Protein AF-A0A6S6TJK5-F1 (afdb_monomer_lite)

Secondary structure (DSSP, 8-state):
---SSHHHHHHHHHHHHHHHHHHHHHHHHHHHHHHHHHHTTS--HHHHHTHHHHHHHHHHHHHSS--S-THHHHTTT----TT--GGGG--EE-SS-EEEEEEETTEEEEEETTTTEEEE-

Sequence (121 aa):
MCQKNSGRIIMKKNLLLKIIFALILSFVSYITFINYFISDGFRNYKSYCSQFIIDLEYYREKHHKYPQNLLELAGGKTGFNFRYNPKDCGYQSSEEAYTFYYSEGLGVGGYDSKTKEWWRD

pLDDT: mean 80.61, std 14.91, range [42.66, 95.94]

Structure (mmCIF, N/CA/C/O backbone):
data_AF-A0A6S6TJK5-F1
#
_entry.id   AF-A0A6S6TJK5-F1
#
loop_
_atom_site.group_PDB
_atom_site.id
_atom_site.type_symbol
_atom_site.label_atom_id
_atom_site.label_alt_id
_atom_site.label_comp_id
_atom_site.label_asym_id
_atom_site.label_entity_id
_atom_site.label_seq_id
_atom_site.pdbx_PDB_ins_code
_atom_site.Cartn_x
_atom_site.Cartn_y
_atom_site.Cartn_z
_atom_site.occupancy
_atom_site.B_iso_or_equiv
_atom_site.auth_seq_id
_atom_site.auth_comp_id
_atom_site.auth_asym_id
_atom_site.auth_atom_id
_atom_site.pdbx_PDB_model_num
ATOM 1 N N . MET A 1 1 ? -44.142 0.566 66.973 1.00 42.66 1 MET A N 1
ATOM 2 C CA . MET A 1 1 ? -43.787 -0.172 65.738 1.00 42.66 1 MET A CA 1
ATOM 3 C C . MET A 1 1 ? -43.350 0.826 64.670 1.00 42.66 1 MET A C 1
ATOM 5 O O . MET A 1 1 ? -44.225 1.436 64.091 1.00 42.66 1 MET A O 1
ATOM 9 N N . CYS A 1 2 ? -42.052 1.042 64.428 1.00 52.12 2 CYS A N 1
ATOM 10 C CA . CYS A 1 2 ? -41.567 1.804 63.259 1.00 52.12 2 CYS A CA 1
ATOM 11 C C . CYS A 1 2 ? -40.073 1.529 63.029 1.00 52.12 2 CYS A C 1
ATOM 13 O O . CYS A 1 2 ? -39.219 2.346 63.348 1.00 52.12 2 CYS A O 1
ATOM 15 N N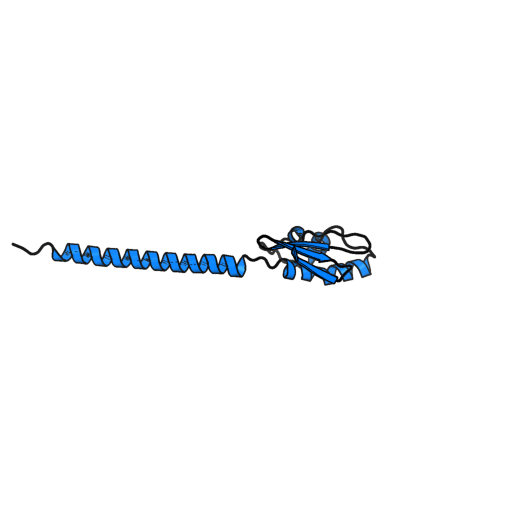 . GLN A 1 3 ? -39.732 0.353 62.499 1.00 48.81 3 GLN A N 1
ATOM 16 C CA . GLN A 1 3 ? -38.352 0.059 62.097 1.00 48.81 3 GLN A CA 1
ATOM 17 C C . GLN A 1 3 ? -38.335 -0.949 60.938 1.00 48.81 3 GLN A C 1
ATOM 19 O O . GLN A 1 3 ? -37.919 -2.091 61.083 1.00 48.81 3 GLN A O 1
ATOM 24 N N . LYS A 1 4 ? -38.869 -0.560 59.769 1.00 51.06 4 LYS A N 1
ATOM 25 C CA . LYS A 1 4 ? -38.858 -1.430 58.570 1.00 51.06 4 LYS A CA 1
ATOM 26 C C . LYS A 1 4 ? -38.461 -0.741 57.255 1.00 51.06 4 LYS A C 1
ATOM 28 O O . LYS A 1 4 ? -38.340 -1.414 56.238 1.00 51.06 4 LYS A O 1
ATOM 33 N N . ASN A 1 5 ? -38.175 0.567 57.266 1.00 54.22 5 ASN A N 1
ATOM 34 C CA . ASN A 1 5 ? -37.854 1.319 56.040 1.00 54.22 5 ASN A CA 1
ATOM 35 C C . ASN A 1 5 ? -36.356 1.562 55.791 1.00 54.22 5 ASN A C 1
ATOM 37 O O . ASN A 1 5 ? -35.979 1.851 54.658 1.00 54.22 5 ASN A O 1
ATOM 41 N N . SER A 1 6 ? -35.486 1.390 56.792 1.00 52.25 6 SER A N 1
ATOM 42 C CA . SER A 1 6 ? -34.055 1.711 56.640 1.00 52.25 6 SER A CA 1
ATOM 43 C C . SER A 1 6 ? -33.308 0.712 55.734 1.00 52.25 6 SER A C 1
ATOM 45 O O . SER A 1 6 ? -32.584 1.109 54.823 1.00 52.25 6 SER A O 1
ATOM 47 N N . GLY A 1 7 ? -33.574 -0.596 55.865 1.00 52.16 7 GLY A N 1
ATOM 48 C CA . GLY A 1 7 ? -32.899 -1.633 55.064 1.00 52.16 7 GLY A CA 1
ATOM 49 C C . GLY A 1 7 ? -33.213 -1.591 53.560 1.00 52.16 7 GLY A C 1
ATOM 50 O O . GLY A 1 7 ? -32.353 -1.892 52.732 1.00 52.16 7 GLY A O 1
ATOM 51 N N . ARG A 1 8 ? -34.420 -1.148 53.180 1.00 51.97 8 ARG A N 1
ATOM 52 C CA . ARG A 1 8 ? -34.857 -1.063 51.772 1.00 51.97 8 ARG A CA 1
ATOM 53 C C . ARG A 1 8 ? -34.163 0.072 51.011 1.00 51.97 8 ARG A C 1
ATOM 55 O O . ARG A 1 8 ? -33.890 -0.066 49.822 1.00 51.97 8 ARG A O 1
ATOM 62 N N . ILE A 1 9 ? -33.871 1.181 51.693 1.00 57.06 9 ILE A N 1
ATOM 63 C CA . ILE A 1 9 ? -33.185 2.347 51.114 1.00 57.06 9 ILE A CA 1
ATOM 64 C C . ILE A 1 9 ? -31.689 2.047 50.937 1.00 57.06 9 ILE A C 1
ATOM 66 O O . ILE A 1 9 ? -31.113 2.380 49.902 1.00 57.06 9 ILE A O 1
ATOM 70 N N . ILE A 1 10 ? -31.076 1.353 51.902 1.00 57.88 10 ILE A N 1
ATOM 71 C CA . ILE A 1 10 ? -29.659 0.960 51.860 1.00 57.88 10 ILE A CA 1
ATOM 72 C C . ILE A 1 10 ? -29.404 -0.075 50.749 1.00 57.88 10 ILE A C 1
ATOM 74 O O . ILE A 1 10 ? -28.468 0.089 49.966 1.00 57.88 10 ILE A O 1
ATOM 78 N N . MET A 1 11 ? -30.278 -1.081 50.589 1.00 55.84 11 MET A N 1
ATOM 79 C CA . MET A 1 11 ? -30.181 -2.040 49.475 1.00 55.84 11 MET A CA 1
ATOM 80 C C . MET A 1 11 ? -30.318 -1.372 48.098 1.00 55.84 11 MET A C 1
ATOM 82 O O . MET A 1 11 ? -29.578 -1.723 47.179 1.00 55.84 11 MET A O 1
ATOM 86 N N . LYS A 1 12 ? -31.208 -0.378 47.950 1.00 62.81 12 LYS A N 1
ATOM 87 C CA . LYS A 1 12 ? -31.351 0.382 46.695 1.00 62.81 12 LYS A CA 1
ATOM 88 C C . LYS A 1 12 ? -30.108 1.208 46.364 1.00 62.81 12 LYS A C 1
ATOM 90 O O . LYS A 1 12 ? -29.721 1.244 45.201 1.00 62.81 12 LYS A O 1
ATOM 95 N N . LYS A 1 13 ? -29.461 1.828 47.359 1.00 70.62 13 LYS A N 1
ATOM 96 C CA . LYS A 1 13 ? -28.212 2.587 47.163 1.00 70.62 13 LYS A CA 1
ATOM 97 C C . LYS A 1 13 ? -27.052 1.689 46.724 1.00 70.62 13 LYS A C 1
ATOM 99 O O . LYS 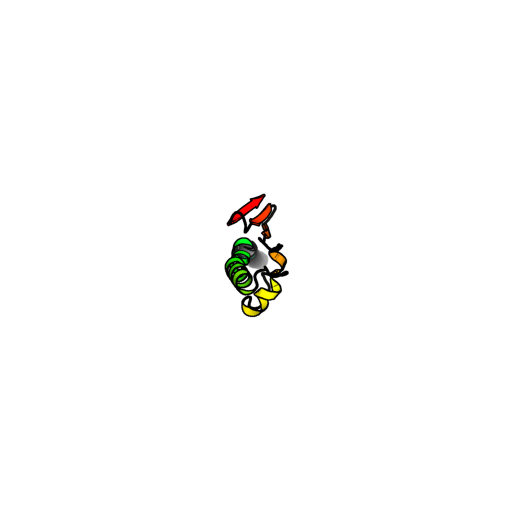A 1 13 ? -26.364 2.030 45.768 1.00 70.62 13 LYS A O 1
ATOM 104 N N . ASN A 1 14 ? -26.890 0.518 47.343 1.00 78.38 14 ASN A N 1
ATOM 105 C CA . ASN A 1 14 ? -25.860 -0.446 46.940 1.00 78.38 14 ASN A CA 1
ATOM 106 C C . ASN A 1 14 ? -26.106 -1.023 45.537 1.00 78.38 14 ASN A C 1
ATOM 108 O O . ASN A 1 14 ? -25.153 -1.291 44.810 1.00 78.38 14 ASN A O 1
ATOM 112 N N . LEU A 1 15 ? -27.370 -1.199 45.138 1.00 83.50 15 LEU A N 1
ATOM 113 C CA . LEU A 1 15 ? -27.723 -1.625 43.782 1.00 83.50 15 LEU A CA 1
ATOM 114 C C . LEU A 1 15 ? -27.427 -0.528 42.745 1.00 83.50 15 LEU A C 1
ATOM 116 O O . LEU A 1 15 ? -26.820 -0.812 41.717 1.00 83.50 15 LEU A O 1
ATOM 120 N N . LEU A 1 16 ? -27.793 0.723 43.042 1.00 84.44 16 LEU A N 1
ATOM 121 C CA . LEU A 1 16 ? -27.496 1.886 42.198 1.00 84.44 16 LEU A CA 1
ATOM 122 C C . LEU A 1 16 ? -25.992 2.051 41.969 1.00 84.44 16 LEU A C 1
ATOM 124 O O . LEU A 1 16 ? -25.562 2.248 40.837 1.00 84.44 16 LEU A O 1
ATOM 128 N N . LEU A 1 17 ? -25.189 1.899 43.024 1.00 87.75 17 LEU A N 1
ATOM 129 C CA . LEU A 1 17 ? -23.737 2.034 42.937 1.00 87.75 17 LEU A CA 1
ATOM 130 C C . LEU A 1 17 ? -23.112 0.959 42.033 1.00 87.75 17 LEU A C 1
ATOM 132 O O . LEU A 1 17 ? -22.225 1.262 41.241 1.00 87.75 17 LEU A O 1
ATOM 136 N N . LYS A 1 18 ? -23.622 -0.280 42.089 1.00 90.00 18 LYS A N 1
ATOM 137 C CA . LYS A 1 18 ? -23.188 -1.378 41.207 1.00 90.00 18 LYS A CA 1
ATOM 138 C C . LYS A 1 18 ? -23.535 -1.124 39.741 1.00 90.00 18 LYS A C 1
ATOM 140 O O . LYS A 1 18 ? -22.713 -1.403 38.877 1.00 90.00 18 LYS A O 1
ATOM 145 N N . ILE A 1 19 ? -24.724 -0.585 39.462 1.00 91.69 19 ILE A N 1
ATOM 146 C CA . ILE A 1 19 ? -25.150 -0.253 38.093 1.00 91.69 19 ILE A CA 1
ATOM 147 C C . ILE A 1 19 ? -24.278 0.867 37.523 1.00 91.69 19 ILE A C 1
ATOM 149 O O . ILE A 1 19 ? -23.784 0.748 36.408 1.00 91.69 19 ILE A O 1
ATOM 153 N N . ILE A 1 20 ? -24.040 1.926 38.301 1.00 92.00 20 ILE A N 1
ATOM 154 C CA . ILE A 1 20 ? -23.170 3.037 37.894 1.00 92.00 20 ILE A CA 1
ATOM 155 C C . ILE A 1 20 ? -21.754 2.526 37.615 1.00 92.00 20 ILE A C 1
ATOM 157 O O . ILE A 1 20 ? -21.178 2.847 36.580 1.00 92.00 20 ILE A O 1
ATOM 161 N N . PHE A 1 21 ? -21.214 1.681 38.494 1.00 94.12 21 PHE A N 1
ATOM 162 C CA . PHE A 1 21 ? -19.894 1.088 38.304 1.00 94.12 21 PHE A CA 1
ATOM 163 C C . PHE 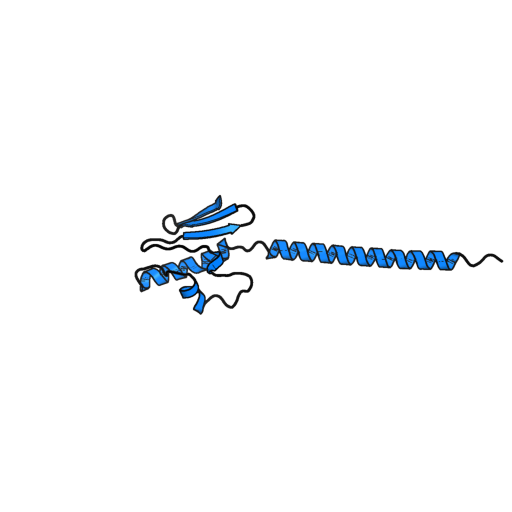A 1 21 ? -19.822 0.225 37.034 1.00 94.12 21 PHE A C 1
ATOM 165 O O . PHE A 1 21 ? -18.871 0.346 36.266 1.00 94.12 21 PHE A O 1
ATOM 172 N N . ALA A 1 22 ? -20.850 -0.586 36.766 1.00 93.69 22 ALA A N 1
ATOM 173 C CA . ALA A 1 22 ? -20.941 -1.385 35.545 1.00 93.69 22 ALA A CA 1
ATOM 174 C C . ALA A 1 22 ? -21.021 -0.516 34.277 1.00 93.69 22 ALA A C 1
ATOM 176 O O . ALA A 1 22 ? -20.362 -0.823 33.286 1.00 93.69 22 ALA A O 1
ATOM 177 N N . LEU A 1 23 ? -21.770 0.592 34.314 1.00 95.06 23 LEU A N 1
ATOM 178 C CA . LEU A 1 23 ? -21.849 1.541 33.199 1.00 95.06 23 LEU A CA 1
ATOM 179 C C . LEU A 1 23 ? -20.508 2.230 32.939 1.00 95.06 23 LEU A C 1
ATOM 181 O O . LEU A 1 23 ? -20.107 2.342 31.785 1.00 95.06 23 LEU A O 1
ATOM 185 N N . ILE A 1 24 ? -19.791 2.639 33.989 1.00 95.94 24 ILE A N 1
ATOM 186 C CA . ILE A 1 24 ? -18.456 3.240 33.856 1.00 95.94 24 ILE A CA 1
ATOM 187 C C . ILE A 1 24 ? -17.485 2.238 33.225 1.00 95.94 24 ILE A C 1
ATOM 189 O O . ILE A 1 24 ? -16.792 2.582 32.272 1.00 95.94 24 ILE A O 1
ATOM 193 N N . LEU A 1 25 ? -17.467 0.988 33.697 1.00 95.69 25 LEU A N 1
ATOM 194 C CA . LEU A 1 25 ? -16.632 -0.073 33.121 1.00 95.69 25 LEU A CA 1
ATOM 195 C C . LEU A 1 25 ? -16.963 -0.343 31.651 1.00 95.69 25 LEU A C 1
ATOM 197 O O . LEU A 1 25 ? -16.057 -0.433 30.824 1.00 95.69 25 LEU A O 1
ATOM 201 N N . SER A 1 26 ? -18.252 -0.420 31.316 1.00 94.25 26 SER A N 1
ATOM 202 C CA . SER A 1 26 ? -18.699 -0.590 29.933 1.00 94.25 26 SER A CA 1
ATOM 203 C C . SER A 1 26 ? -18.287 0.593 29.057 1.00 94.25 26 SER A C 1
ATOM 205 O O . SER A 1 26 ? -17.879 0.393 27.917 1.00 94.25 26 SER A O 1
ATOM 207 N N . PHE A 1 27 ? -18.374 1.818 29.577 1.00 95.31 27 PHE A N 1
ATOM 208 C CA . PHE A 1 27 ? -18.000 3.024 28.848 1.00 95.31 27 PHE A CA 1
ATOM 209 C C . PHE A 1 27 ? -16.492 3.091 28.600 1.00 95.31 27 PHE A C 1
ATOM 211 O O . PHE A 1 27 ? -16.071 3.347 27.477 1.00 95.31 27 PHE A O 1
ATOM 218 N N . VAL A 1 28 ? -15.673 2.796 29.613 1.00 95.25 28 VAL A N 1
ATOM 219 C CA . VAL A 1 28 ? -14.212 2.727 29.457 1.00 95.25 28 VAL A CA 1
ATOM 220 C C . VAL A 1 28 ? -13.840 1.648 28.443 1.00 95.25 28 VAL A C 1
ATOM 222 O O . VAL A 1 28 ? -13.076 1.927 27.527 1.00 95.25 28 VAL A O 1
ATOM 225 N N . SER A 1 29 ? -14.434 0.455 28.538 1.00 94.25 29 SER A N 1
ATOM 226 C CA . SER A 1 29 ? -14.205 -0.621 27.568 1.00 94.25 29 SER A CA 1
ATOM 227 C C . SER A 1 29 ? -14.586 -0.210 26.144 1.00 94.25 29 SER A C 1
ATOM 229 O O . SER A 1 29 ? -13.826 -0.478 25.215 1.00 94.25 29 SER A O 1
ATOM 231 N N . TYR A 1 30 ? -15.711 0.488 25.971 1.00 94.00 30 TYR A N 1
ATOM 232 C CA . TYR A 1 30 ? -16.136 1.019 24.678 1.00 94.00 30 TYR A CA 1
ATOM 233 C C . TYR A 1 30 ? -15.150 2.057 24.126 1.00 94.00 30 TYR A C 1
ATOM 235 O O . TYR A 1 30 ? -14.733 1.949 22.977 1.00 94.00 30 TYR A O 1
ATOM 243 N N . ILE A 1 31 ? -14.718 3.022 24.944 1.00 91.38 31 ILE A N 1
ATOM 244 C CA . ILE A 1 31 ? -13.718 4.029 24.556 1.00 91.38 31 ILE A CA 1
ATOM 245 C C . ILE A 1 31 ? -12.405 3.348 24.153 1.00 91.38 31 ILE A C 1
ATOM 247 O O . ILE A 1 31 ? -11.830 3.698 23.127 1.00 91.38 31 ILE A O 1
ATOM 251 N N . THR A 1 32 ? -11.929 2.360 24.917 1.00 87.44 32 THR A N 1
ATOM 252 C CA . THR A 1 32 ? -10.709 1.613 24.580 1.00 87.44 32 THR A CA 1
ATOM 253 C C . THR A 1 32 ? -10.874 0.822 23.286 1.00 87.44 32 THR A C 1
ATOM 255 O O . THR A 1 32 ? -9.961 0.824 22.468 1.00 87.44 32 THR A O 1
ATOM 258 N N . PHE A 1 33 ? -12.032 0.195 23.061 1.00 84.56 33 PHE A N 1
ATOM 259 C CA . PHE A 1 33 ? -12.332 -0.515 21.819 1.00 84.56 33 PHE A CA 1
ATOM 260 C C . PHE A 1 33 ? -12.343 0.426 20.613 1.00 84.56 33 PHE A C 1
ATOM 262 O O . PHE A 1 33 ? -11.713 0.121 19.608 1.00 84.56 33 PHE A O 1
ATOM 269 N N . ILE A 1 34 ? -12.998 1.584 20.718 1.00 82.38 34 ILE A N 1
ATOM 270 C CA . ILE A 1 34 ? -13.015 2.597 19.659 1.00 82.38 34 ILE A CA 1
ATOM 271 C C . ILE A 1 34 ? -11.617 3.168 19.434 1.00 82.38 34 ILE A C 1
ATOM 273 O O . ILE A 1 34 ? -11.195 3.272 18.292 1.00 82.38 34 ILE A O 1
ATOM 277 N N . ASN A 1 35 ? -10.864 3.484 20.488 1.00 75.94 35 ASN A N 1
ATOM 278 C CA . ASN A 1 35 ? -9.496 3.978 20.349 1.00 75.94 35 ASN A CA 1
ATOM 279 C C . ASN A 1 35 ? -8.589 2.943 19.697 1.00 75.94 35 ASN A C 1
ATOM 281 O O . ASN A 1 35 ? -7.854 3.311 18.796 1.00 75.94 35 ASN A O 1
ATOM 285 N N . TYR A 1 36 ? -8.686 1.669 20.078 1.00 73.19 36 TYR A N 1
ATOM 286 C CA . TYR A 1 36 ? -7.995 0.579 19.395 1.00 73.19 36 TYR A CA 1
ATOM 287 C C . TYR A 1 36 ? -8.446 0.487 17.934 1.00 73.19 36 TYR A C 1
ATOM 289 O O . TYR A 1 36 ? -7.629 0.470 17.027 1.00 73.19 36 TYR A O 1
ATOM 297 N N . PHE A 1 37 ? -9.748 0.537 17.668 1.00 66.69 37 PHE A N 1
ATOM 298 C CA . PHE A 1 37 ? -10.277 0.527 16.310 1.00 66.69 37 PHE A CA 1
ATOM 299 C C . PHE A 1 37 ? -9.911 1.784 15.509 1.00 66.69 37 PHE A C 1
ATOM 301 O O . PHE A 1 37 ? -9.933 1.739 14.297 1.00 66.69 37 PHE A O 1
ATOM 308 N N . ILE A 1 38 ? -9.564 2.911 16.123 1.00 64.75 38 ILE A N 1
ATOM 309 C CA . ILE A 1 38 ? -9.147 4.125 15.412 1.00 64.75 38 ILE A CA 1
ATOM 310 C C . ILE A 1 38 ? -7.628 4.122 15.222 1.00 64.75 38 ILE A C 1
ATOM 312 O O . ILE A 1 38 ? -7.157 4.251 14.094 1.00 64.75 38 ILE A O 1
ATOM 316 N N . SER A 1 39 ? -6.856 3.912 16.292 1.00 58.91 39 SER A N 1
ATOM 317 C CA . SER A 1 39 ? -5.389 3.878 16.254 1.00 58.91 39 SER A CA 1
ATOM 318 C C . SER A 1 39 ? -4.864 2.713 15.422 1.00 58.91 39 SER A C 1
ATOM 320 O O . SER A 1 39 ? -3.871 2.859 14.718 1.00 58.91 39 SER A O 1
ATOM 322 N N . ASP A 1 40 ? -5.553 1.571 15.475 1.00 53.81 40 ASP A N 1
ATOM 323 C CA . ASP A 1 40 ? -5.281 0.377 14.682 1.00 53.81 40 ASP A CA 1
ATOM 324 C C . ASP A 1 40 ? -6.301 0.162 13.534 1.00 53.81 40 ASP A C 1
ATOM 326 O O . ASP A 1 40 ? -6.211 -0.823 12.806 1.00 53.81 40 ASP A O 1
ATOM 330 N N . GLY A 1 41 ? -7.268 1.048 13.283 1.00 50.28 41 GLY A N 1
ATOM 331 C CA . GLY A 1 41 ? -8.189 0.879 12.135 1.00 50.28 41 GLY A CA 1
ATOM 332 C C . GLY A 1 41 ? -7.926 1.784 10.950 1.00 50.28 41 GLY A C 1
ATOM 333 O O . GLY A 1 41 ? -8.354 1.436 9.849 1.00 50.28 41 GLY A O 1
ATOM 334 N N . PHE A 1 42 ? -7.154 2.865 11.099 1.00 57.69 42 PHE A N 1
ATOM 335 C CA . PHE A 1 42 ? -6.584 3.528 9.928 1.00 57.69 42 PHE A CA 1
ATOM 336 C C . PHE A 1 42 ? -5.474 2.639 9.362 1.00 57.69 42 PHE A C 1
ATOM 338 O O . PHE A 1 42 ? -4.307 2.717 9.743 1.00 57.69 42 PHE A O 1
ATOM 345 N N . ARG A 1 43 ? -5.868 1.707 8.488 1.00 68.38 43 ARG A N 1
ATOM 346 C CA . ARG A 1 43 ? -4.947 0.894 7.692 1.00 68.38 43 ARG A CA 1
ATOM 347 C C . ARG A 1 43 ? -4.012 1.846 6.953 1.00 68.38 43 ARG A C 1
ATOM 349 O O . ARG A 1 43 ? -4.447 2.589 6.076 1.00 68.38 43 ARG A O 1
ATOM 356 N N . ASN A 1 44 ? -2.730 1.830 7.311 1.00 78.44 44 ASN A N 1
ATOM 357 C CA . ASN A 1 44 ? -1.724 2.652 6.650 1.00 78.44 44 ASN A CA 1
ATOM 358 C C . ASN A 1 44 ? -1.316 1.963 5.346 1.00 78.44 44 ASN A C 1
ATOM 360 O O . ASN A 1 44 ? -0.243 1.367 5.234 1.00 78.44 44 ASN A O 1
ATOM 364 N N . TYR A 1 45 ? -2.226 1.996 4.373 1.00 80.50 45 TYR A N 1
ATOM 365 C CA . TYR A 1 45 ? -2.013 1.377 3.074 1.00 80.50 45 TYR A CA 1
ATOM 366 C C . TYR A 1 45 ? -0.809 1.980 2.364 1.00 80.50 45 TYR A C 1
ATOM 368 O O . TYR A 1 45 ? -0.045 1.232 1.776 1.00 80.50 45 TYR A O 1
ATOM 376 N N . LYS A 1 46 ? -0.546 3.283 2.517 1.00 86.00 46 LYS A N 1
ATOM 377 C CA . LYS A 1 46 ? 0.683 3.908 2.012 1.00 86.00 46 LYS A CA 1
ATOM 378 C C . LYS A 1 46 ? 1.939 3.175 2.490 1.00 86.00 46 LYS A C 1
ATOM 380 O O . LYS A 1 46 ? 2.755 2.760 1.673 1.00 86.00 46 LYS A O 1
ATOM 385 N N . SER A 1 47 ? 2.070 2.970 3.802 1.00 85.00 47 SER A N 1
ATOM 386 C CA . SER A 1 47 ? 3.222 2.277 4.392 1.00 85.00 47 SER A CA 1
ATOM 387 C C . SER A 1 47 ? 3.259 0.783 4.076 1.00 85.00 47 SER A C 1
ATOM 389 O O . SER A 1 47 ? 4.335 0.186 4.086 1.00 85.00 47 SER A O 1
ATOM 391 N N . TYR A 1 48 ? 2.107 0.153 3.858 1.00 85.12 48 TYR A N 1
ATOM 392 C CA . TYR A 1 48 ? 2.044 -1.242 3.436 1.00 85.12 48 TYR A CA 1
ATOM 393 C C . TYR A 1 48 ? 2.483 -1.384 1.971 1.00 85.12 48 TYR A C 1
ATOM 395 O O . TYR A 1 48 ? 3.408 -2.135 1.672 1.00 85.12 48 TYR A O 1
ATOM 403 N N . CYS A 1 49 ? 1.900 -0.596 1.068 1.00 87.69 49 CYS A N 1
ATOM 404 C CA . CYS A 1 49 ? 2.184 -0.630 -0.364 1.00 87.69 49 CYS A CA 1
ATOM 405 C C . CYS A 1 49 ? 3.616 -0.182 -0.685 1.00 87.69 49 CYS A C 1
ATOM 407 O O . CYS A 1 49 ? 4.241 -0.734 -1.589 1.00 87.69 49 CYS A O 1
ATOM 409 N N . SER A 1 50 ? 4.194 0.740 0.098 1.00 89.19 50 SER A N 1
ATOM 410 C CA . SER A 1 50 ? 5.590 1.157 -0.078 1.00 89.19 50 SER A CA 1
ATOM 411 C C . SER A 1 50 ? 6.595 0.011 0.069 1.00 89.19 50 SER A C 1
ATOM 413 O O . SER A 1 50 ? 7.687 0.093 -0.485 1.00 89.19 50 SER A O 1
ATOM 415 N N . GLN A 1 51 ? 6.248 -1.063 0.787 1.00 88.19 51 GLN A N 1
ATOM 416 C CA . GLN A 1 51 ? 7.134 -2.221 0.957 1.00 88.19 51 GLN A CA 1
ATOM 417 C C . GLN A 1 51 ? 7.361 -2.971 -0.361 1.00 88.19 51 GLN A C 1
ATOM 419 O O . GLN A 1 51 ? 8.421 -3.561 -0.548 1.00 88.19 51 GLN A O 1
ATOM 424 N N . PHE A 1 52 ? 6.408 -2.896 -1.296 1.00 89.56 52 PHE A N 1
ATOM 425 C CA . PHE A 1 52 ? 6.516 -3.543 -2.602 1.00 89.56 52 PHE A CA 1
ATOM 426 C C . PHE A 1 52 ? 7.375 -2.763 -3.600 1.00 89.56 52 PHE A C 1
ATOM 428 O O . PHE A 1 52 ? 7.789 -3.350 -4.590 1.00 89.56 52 PHE A O 1
ATOM 435 N N . ILE A 1 53 ? 7.672 -1.476 -3.365 1.00 91.94 53 ILE A N 1
ATOM 436 C CA . ILE A 1 53 ? 8.441 -0.634 -4.305 1.00 91.94 53 ILE A CA 1
ATOM 437 C C . ILE A 1 53 ? 9.791 -1.282 -4.619 1.00 91.94 53 ILE A C 1
ATOM 439 O O . ILE A 1 53 ? 10.126 -1.487 -5.780 1.00 91.94 53 ILE A O 1
ATOM 443 N N . ILE A 1 54 ? 10.545 -1.663 -3.585 1.00 90.88 54 ILE A N 1
ATOM 444 C CA . ILE A 1 54 ? 11.874 -2.268 -3.750 1.00 90.88 54 ILE A CA 1
ATOM 445 C C . ILE A 1 54 ? 11.775 -3.602 -4.502 1.00 90.88 54 ILE A C 1
ATOM 447 O O . ILE A 1 54 ? 12.586 -3.880 -5.382 1.00 90.88 54 ILE A O 1
ATOM 451 N N . ASP A 1 55 ? 10.759 -4.407 -4.192 1.00 91.00 55 ASP A N 1
ATOM 452 C CA . ASP A 1 55 ? 10.558 -5.710 -4.829 1.00 91.00 55 ASP A CA 1
ATOM 453 C C . ASP A 1 55 ? 10.133 -5.586 -6.292 1.00 91.00 55 ASP A C 1
ATOM 455 O O . ASP A 1 55 ? 10.547 -6.391 -7.124 1.00 91.00 55 ASP A O 1
ATOM 459 N N . LEU A 1 56 ? 9.352 -4.559 -6.622 1.00 93.06 56 LEU A N 1
ATOM 460 C CA . LEU A 1 56 ? 8.964 -4.236 -7.990 1.00 93.06 56 LEU A CA 1
ATOM 461 C C . LEU A 1 56 ? 10.158 -3.786 -8.826 1.00 93.06 56 LEU A C 1
ATOM 463 O O . LEU A 1 56 ? 10.305 -4.254 -9.954 1.00 93.06 56 LEU A O 1
ATOM 467 N N . GLU A 1 57 ? 11.014 -2.917 -8.284 1.00 92.56 57 GLU A N 1
ATOM 468 C CA . GLU A 1 57 ? 12.234 -2.492 -8.978 1.00 92.56 57 GLU A CA 1
ATOM 469 C C . GLU A 1 57 ? 13.176 -3.677 -9.210 1.00 92.56 57 GLU A C 1
ATOM 471 O O . GLU A 1 57 ? 13.646 -3.885 -10.328 1.00 92.56 57 GLU A O 1
ATOM 476 N N . TYR A 1 58 ? 13.369 -4.520 -8.192 1.00 92.56 58 TYR A N 1
ATOM 477 C CA . TYR A 1 58 ? 14.173 -5.734 -8.322 1.00 92.56 58 TYR A CA 1
ATOM 478 C C . TYR A 1 58 ? 13.592 -6.712 -9.357 1.00 92.56 58 TYR A C 1
ATOM 480 O O . TYR A 1 58 ? 14.317 -7.276 -10.179 1.00 92.56 58 TYR A O 1
ATOM 488 N N . TYR A 1 59 ? 12.270 -6.908 -9.358 1.00 92.25 59 TYR A N 1
ATOM 489 C CA . TYR A 1 59 ? 11.606 -7.762 -10.341 1.00 92.25 59 TYR A CA 1
ATOM 490 C C . TYR A 1 59 ? 11.789 -7.215 -11.762 1.00 92.25 59 TYR A C 1
ATOM 492 O O . TYR A 1 59 ? 12.114 -7.981 -12.670 1.00 92.25 59 TYR A O 1
ATOM 500 N N . ARG A 1 60 ? 11.640 -5.897 -11.959 1.00 92.44 60 ARG A N 1
ATOM 501 C CA . ARG A 1 60 ? 11.864 -5.243 -13.255 1.00 92.44 60 ARG A CA 1
ATOM 502 C C . ARG A 1 60 ? 13.299 -5.418 -13.729 1.00 92.44 60 ARG A C 1
ATOM 504 O O . ARG A 1 60 ? 13.497 -5.742 -14.894 1.00 92.44 60 ARG A O 1
ATOM 511 N N . GLU A 1 61 ? 14.283 -5.225 -12.858 1.00 93.81 61 GLU A N 1
ATOM 512 C CA . GLU A 1 61 ? 15.697 -5.393 -13.207 1.00 93.81 61 GLU A CA 1
ATOM 513 C C . GLU A 1 61 ? 15.978 -6.811 -13.723 1.00 93.81 61 GLU A C 1
ATOM 515 O O . GLU A 1 61 ? 16.672 -6.991 -14.722 1.00 93.81 61 GLU A O 1
ATOM 520 N N . LYS A 1 62 ? 15.364 -7.818 -13.093 1.00 93.69 62 LYS A N 1
ATOM 521 C CA . LYS A 1 62 ? 15.554 -9.230 -13.436 1.00 93.69 62 LYS A CA 1
ATOM 522 C C . LYS A 1 62 ? 14.761 -9.697 -14.661 1.00 93.69 62 LYS A C 1
ATOM 524 O O . LYS A 1 62 ? 15.240 -10.544 -15.411 1.00 93.69 62 LYS A O 1
ATOM 529 N N . HIS A 1 63 ? 13.531 -9.219 -14.827 1.00 91.62 63 HIS A N 1
ATOM 530 C CA . HIS A 1 63 ? 12.588 -9.723 -15.834 1.00 91.62 63 HIS A CA 1
ATOM 531 C C . HIS A 1 63 ? 12.326 -8.742 -16.982 1.00 91.62 63 HIS A C 1
ATOM 533 O O . HIS A 1 63 ? 11.579 -9.076 -17.901 1.00 91.62 63 HIS A O 1
ATOM 539 N N . HIS A 1 64 ? 12.913 -7.545 -16.928 1.00 92.88 64 HIS A N 1
ATOM 540 C CA . HIS A 1 64 ? 12.709 -6.429 -17.860 1.00 92.88 64 HIS A CA 1
ATOM 541 C C . HIS A 1 64 ? 11.252 -5.961 -17.999 1.00 92.88 64 HIS A C 1
ATOM 543 O O . HIS A 1 64 ? 10.914 -5.242 -18.933 1.00 92.88 64 HIS A O 1
ATOM 549 N N . LYS A 1 65 ? 10.385 -6.344 -17.057 1.00 92.88 65 LYS A N 1
ATOM 550 C CA . LYS A 1 65 ? 8.978 -5.944 -16.979 1.00 92.88 65 LYS A CA 1
ATOM 551 C C . LYS A 1 65 ? 8.515 -5.952 -15.532 1.00 92.88 65 LYS A C 1
ATOM 553 O O . LYS A 1 65 ? 9.050 -6.707 -14.723 1.00 92.88 65 LYS A O 1
ATOM 558 N N . TYR A 1 66 ? 7.496 -5.164 -15.221 1.00 93.88 66 TYR A N 1
ATOM 559 C CA . TYR A 1 66 ? 6.803 -5.265 -13.941 1.00 93.88 66 TYR A CA 1
ATOM 560 C C . TYR A 1 66 ? 5.843 -6.474 -13.928 1.00 93.88 66 TYR A C 1
ATOM 562 O O . TYR A 1 66 ? 5.359 -6.884 -14.990 1.00 93.88 66 TYR A O 1
ATOM 570 N N . PRO A 1 67 ? 5.575 -7.081 -12.755 1.00 91.75 67 PRO A N 1
ATOM 571 C CA . PRO A 1 67 ? 4.599 -8.162 -12.642 1.00 91.75 67 PRO A CA 1
ATOM 572 C C . PRO A 1 67 ? 3.188 -7.652 -12.960 1.00 91.75 67 PRO A C 1
ATOM 574 O O . PRO A 1 67 ? 2.896 -6.462 -12.833 1.00 91.75 67 PRO A O 1
ATOM 577 N N . GLN A 1 68 ? 2.284 -8.550 -13.357 1.00 90.25 68 GLN A N 1
ATOM 578 C CA . GLN A 1 68 ? 0.891 -8.164 -13.630 1.00 90.25 68 GLN A CA 1
ATOM 579 C C . GLN A 1 68 ? 0.072 -7.992 -12.350 1.00 90.25 68 GLN A C 1
ATOM 581 O O . GLN A 1 68 ? -0.953 -7.316 -12.343 1.00 90.25 68 GLN A O 1
ATOM 586 N N . ASN A 1 69 ? 0.503 -8.616 -11.257 1.00 88.25 69 ASN A N 1
ATOM 587 C CA . ASN A 1 69 ? -0.163 -8.530 -9.968 1.00 88.25 69 ASN A CA 1
ATOM 588 C C . ASN A 1 69 ? 0.866 -8.556 -8.829 1.00 88.25 69 ASN A C 1
ATOM 590 O O . ASN A 1 69 ? 1.920 -9.176 -8.930 1.00 88.25 69 ASN A O 1
ATOM 594 N N . LEU A 1 70 ? 0.528 -7.922 -7.704 1.00 88.19 70 LEU A N 1
ATOM 595 C CA . LEU A 1 70 ? 1.369 -7.965 -6.504 1.00 88.19 70 LEU A CA 1
ATOM 596 C C . LEU A 1 70 ? 1.389 -9.337 -5.822 1.00 88.19 70 LEU A C 1
ATOM 598 O O . LEU A 1 70 ? 2.259 -9.577 -4.991 1.00 88.19 70 LEU A O 1
ATOM 602 N N . LEU A 1 71 ? 0.456 -10.241 -6.142 1.00 83.81 71 LEU A N 1
ATOM 603 C CA . LEU A 1 71 ? 0.408 -11.578 -5.541 1.00 83.81 71 LEU A CA 1
ATOM 604 C C . LEU A 1 71 ? 1.630 -12.420 -5.936 1.00 83.81 71 LEU A C 1
ATOM 606 O O . LEU A 1 71 ? 2.130 -13.177 -5.106 1.00 83.81 71 LEU A O 1
ATOM 610 N N . GLU A 1 72 ? 2.158 -12.215 -7.145 1.00 82.12 72 GLU A N 1
ATOM 611 C CA . GLU A 1 72 ? 3.427 -12.787 -7.613 1.00 82.12 72 GLU A CA 1
ATOM 612 C C . GLU A 1 72 ? 4.618 -12.400 -6.721 1.00 82.12 72 GLU A C 1
ATOM 614 O O . GLU A 1 72 ? 5.556 -13.182 -6.580 1.00 82.12 72 GLU A O 1
ATOM 619 N N . LEU A 1 73 ? 4.571 -11.225 -6.083 1.00 82.56 73 LEU A N 1
ATOM 620 C CA . LEU A 1 73 ? 5.590 -10.757 -5.136 1.00 82.56 73 LEU A CA 1
ATOM 621 C C . LEU A 1 73 ? 5.250 -11.125 -3.683 1.00 82.56 73 LEU A C 1
ATOM 623 O O . LEU A 1 73 ? 6.131 -11.421 -2.875 1.00 82.56 73 LEU A O 1
ATOM 627 N N . ALA A 1 74 ? 3.961 -11.127 -3.341 1.00 70.38 74 ALA A N 1
ATOM 628 C CA . ALA A 1 74 ? 3.460 -11.361 -1.990 1.00 70.38 74 ALA A CA 1
ATOM 629 C C . ALA A 1 74 ? 3.742 -12.786 -1.480 1.00 70.38 74 ALA A C 1
ATOM 631 O O . ALA A 1 74 ? 3.902 -12.982 -0.273 1.00 70.38 74 ALA A O 1
ATOM 632 N N . GLY A 1 75 ? 3.874 -13.758 -2.393 1.00 59.97 75 GLY A N 1
ATOM 633 C CA . GLY A 1 75 ? 4.116 -15.177 -2.106 1.00 59.97 75 GLY A CA 1
ATOM 634 C C . GLY A 1 75 ? 5.397 -15.521 -1.329 1.00 59.97 75 GLY A C 1
ATOM 635 O O . GLY A 1 75 ? 5.590 -16.689 -1.004 1.00 59.97 75 GLY A O 1
ATOM 636 N N . GLY A 1 76 ? 6.256 -14.546 -1.004 1.00 57.19 76 GLY A N 1
ATOM 637 C CA . GLY A 1 76 ? 7.469 -14.765 -0.204 1.00 57.19 76 GLY A CA 1
ATOM 638 C C . GLY A 1 76 ? 7.653 -13.866 1.025 1.00 57.19 76 GLY A C 1
ATOM 639 O O . GLY A 1 76 ? 8.572 -14.114 1.800 1.00 57.19 76 GLY A O 1
ATOM 640 N N . LYS A 1 77 ? 6.830 -12.826 1.229 1.00 55.22 77 LYS A N 1
ATOM 641 C CA . LYS A 1 77 ? 7.115 -11.787 2.248 1.00 55.22 77 LYS A CA 1
ATOM 642 C C . LYS A 1 77 ? 5.945 -11.387 3.127 1.00 55.22 77 LYS A C 1
ATOM 644 O O . LYS A 1 77 ? 6.147 -11.025 4.284 1.00 55.22 77 LYS A O 1
ATOM 649 N N . 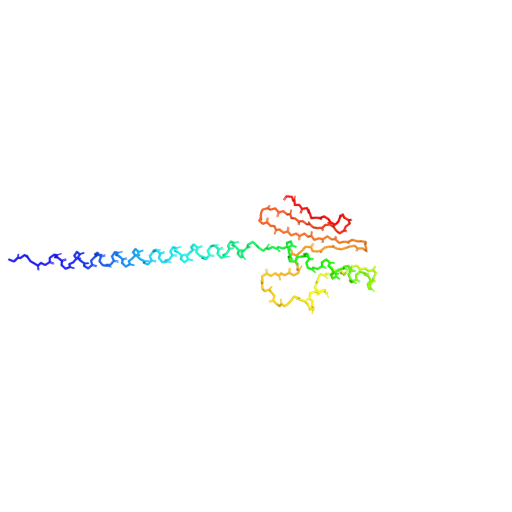THR A 1 78 ? 4.720 -11.456 2.624 1.00 53.09 78 THR A N 1
ATOM 650 C CA . THR A 1 78 ? 3.559 -11.089 3.429 1.00 53.09 78 THR A CA 1
ATOM 651 C C . THR A 1 78 ? 3.078 -12.328 4.161 1.00 53.09 78 THR A C 1
ATOM 653 O O . THR A 1 78 ? 2.208 -13.051 3.678 1.00 53.09 78 THR A O 1
ATOM 656 N N . GLY A 1 79 ? 3.671 -12.594 5.329 1.00 52.88 79 GLY A N 1
ATOM 657 C CA . GLY A 1 79 ? 3.056 -13.488 6.308 1.00 52.88 79 GLY A CA 1
ATOM 658 C C . GLY A 1 79 ? 1.581 -13.115 6.449 1.00 52.88 79 GLY A C 1
ATOM 659 O O . GLY A 1 79 ? 1.255 -11.929 6.416 1.00 52.88 79 GLY A O 1
ATOM 660 N N . PHE A 1 80 ? 0.710 -14.122 6.499 1.00 48.38 80 PHE A N 1
ATOM 661 C CA . PHE A 1 80 ? -0.748 -13.996 6.460 1.00 48.38 80 PHE A CA 1
ATOM 662 C C . PHE A 1 80 ? -1.233 -12.831 7.342 1.00 48.38 80 PHE A C 1
ATOM 664 O O . PHE A 1 80 ? -1.365 -12.967 8.557 1.00 48.38 80 PHE A O 1
ATOM 671 N N . ASN A 1 81 ? -1.452 -11.658 6.745 1.00 61.22 81 ASN A N 1
ATOM 672 C CA . ASN A 1 81 ? -1.860 -10.470 7.474 1.00 61.22 81 ASN A CA 1
ATOM 673 C C . ASN A 1 81 ? -3.340 -10.264 7.192 1.00 61.22 81 ASN A C 1
ATOM 675 O O . ASN A 1 81 ? -3.717 -9.705 6.168 1.00 61.22 81 ASN A O 1
ATOM 679 N N . PHE A 1 82 ? -4.192 -10.733 8.104 1.00 65.56 82 PHE A N 1
ATOM 680 C CA . PHE A 1 82 ? -5.649 -10.590 7.995 1.00 65.56 82 PHE A CA 1
ATOM 681 C C . PHE A 1 82 ? -6.094 -9.125 7.823 1.00 65.56 82 PHE A C 1
ATOM 683 O O . PHE A 1 82 ? -7.226 -8.858 7.422 1.00 65.56 82 PHE A O 1
ATOM 690 N N . ARG A 1 83 ? -5.209 -8.172 8.137 1.00 70.50 83 ARG A N 1
ATOM 691 C CA . ARG A 1 83 ? -5.464 -6.737 8.076 1.00 70.50 83 ARG A CA 1
ATOM 692 C C . ARG A 1 83 ? -5.076 -6.082 6.751 1.00 70.50 83 ARG A C 1
ATOM 694 O O . ARG A 1 83 ? -5.631 -5.029 6.462 1.00 70.50 83 ARG A O 1
ATOM 701 N N . TYR A 1 84 ? -4.174 -6.663 5.960 1.00 74.38 84 TYR A N 1
ATOM 702 C CA . TYR A 1 84 ? -3.705 -6.064 4.707 1.00 74.38 84 TYR A CA 1
ATOM 703 C C . TYR A 1 84 ? -3.690 -7.094 3.586 1.00 74.38 84 TYR A C 1
ATOM 705 O O . TYR A 1 84 ? -3.031 -8.128 3.693 1.00 74.38 84 TYR A O 1
ATOM 713 N N . ASN A 1 85 ? -4.387 -6.795 2.494 1.00 79.12 85 ASN A N 1
ATOM 714 C CA . ASN A 1 85 ? -4.341 -7.596 1.285 1.00 79.12 85 ASN A CA 1
ATOM 715 C C . ASN A 1 85 ? -3.497 -6.865 0.229 1.00 79.12 85 ASN A C 1
ATOM 717 O O . ASN A 1 85 ? -3.724 -5.677 0.010 1.00 79.12 85 ASN A O 1
ATOM 721 N N . PRO A 1 86 ? -2.581 -7.539 -0.493 1.00 82.75 86 PRO A N 1
ATOM 722 C CA . PRO A 1 86 ? -1.893 -6.935 -1.637 1.00 82.75 86 PRO A CA 1
ATOM 723 C C . PRO A 1 86 ? -2.855 -6.327 -2.673 1.00 82.75 86 PRO A C 1
ATOM 725 O O . PRO A 1 86 ? -2.513 -5.358 -3.345 1.00 82.75 86 PRO A O 1
ATOM 728 N N . LYS A 1 87 ? -4.083 -6.855 -2.780 1.00 82.31 87 LYS A N 1
ATOM 729 C CA . LYS A 1 87 ? -5.141 -6.296 -3.636 1.00 82.31 87 LYS A CA 1
ATOM 730 C C . LYS A 1 87 ? -5.593 -4.894 -3.214 1.00 82.31 87 LYS A C 1
ATOM 732 O O . LYS A 1 87 ? -6.048 -4.137 -4.064 1.00 82.31 87 LYS A O 1
ATOM 737 N N . ASP A 1 88 ? -5.435 -4.536 -1.943 1.00 82.94 88 ASP A N 1
ATOM 738 C CA . ASP A 1 88 ? -5.849 -3.237 -1.404 1.00 82.94 88 ASP A CA 1
ATOM 739 C C . ASP A 1 88 ? -4.927 -2.089 -1.863 1.00 82.94 88 ASP A C 1
ATOM 741 O O . ASP A 1 88 ? -5.275 -0.924 -1.705 1.00 82.94 88 ASP A O 1
ATOM 745 N N . CYS A 1 89 ? -3.766 -2.402 -2.454 1.00 86.94 89 CYS A N 1
ATOM 746 C CA . CYS A 1 89 ? -2.839 -1.417 -3.020 1.00 86.94 89 CYS A CA 1
ATOM 747 C C . CYS A 1 89 ? -3.225 -0.918 -4.419 1.00 86.94 89 CYS A C 1
ATOM 749 O O . CYS A 1 89 ? -2.467 -0.142 -5.007 1.00 86.94 89 CYS A O 1
ATOM 751 N N . GLY A 1 90 ? -4.337 -1.405 -4.989 1.00 89.50 90 GLY A N 1
ATOM 752 C CA . GLY A 1 90 ? -4.853 -0.943 -6.281 1.00 89.50 90 GLY A CA 1
ATOM 753 C C . GLY A 1 90 ? -3.831 -1.005 -7.418 1.00 8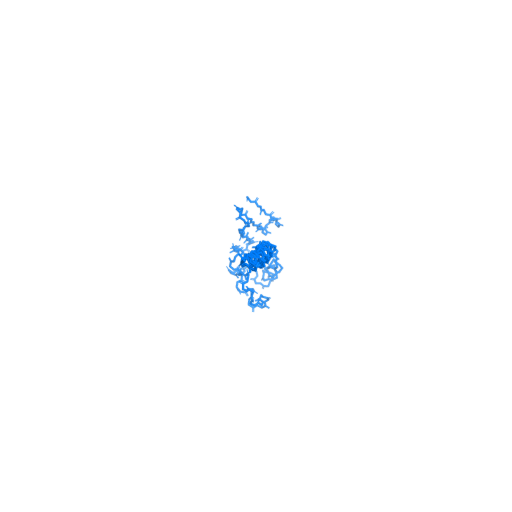9.50 90 GLY A C 1
ATOM 754 O O . GLY A 1 90 ? -3.883 -0.192 -8.325 1.00 89.50 90 GLY A O 1
ATOM 755 N N . TYR A 1 91 ? -2.867 -1.920 -7.346 1.00 93.19 91 TYR A N 1
ATOM 756 C CA . TYR A 1 91 ? -1.697 -1.927 -8.218 1.00 93.19 91 TYR A CA 1
ATOM 757 C C . TYR A 1 91 ? -2.052 -2.037 -9.705 1.00 93.19 91 TYR A C 1
ATOM 759 O O . TYR A 1 91 ? -2.800 -2.929 -10.107 1.00 93.19 91 TYR A O 1
ATOM 767 N N . GLN A 1 92 ? -1.448 -1.167 -10.511 1.00 93.62 92 GLN A N 1
ATOM 768 C CA . GLN A 1 92 ? -1.487 -1.212 -11.970 1.00 93.62 92 GLN A CA 1
ATOM 769 C C . GLN A 1 92 ? -0.077 -1.035 -12.520 1.00 93.62 92 GLN A C 1
ATOM 771 O O . GLN A 1 92 ? 0.704 -0.253 -11.983 1.00 93.62 92 GLN A O 1
ATOM 776 N N . SER A 1 93 ? 0.254 -1.741 -13.597 1.00 94.12 93 SER A N 1
ATOM 777 C CA . SER A 1 93 ? 1.570 -1.663 -14.225 1.00 94.12 93 SER A CA 1
ATOM 778 C C . SER A 1 93 ? 1.492 -1.610 -15.743 1.00 94.12 93 SER A C 1
ATOM 780 O O . SER A 1 93 ? 0.546 -2.069 -16.378 1.00 94.12 93 SER A O 1
ATOM 782 N N . SER A 1 94 ? 2.537 -1.021 -16.305 1.00 91.44 94 SER A N 1
ATOM 783 C CA . SER A 1 94 ? 2.904 -1.009 -17.717 1.00 91.44 94 SER A CA 1
ATOM 784 C C . SER A 1 94 ? 4.350 -1.496 -17.840 1.00 91.44 94 SER A C 1
ATOM 786 O O . SER A 1 94 ? 4.993 -1.803 -16.836 1.00 91.44 94 SER A O 1
ATOM 788 N N . GLU A 1 95 ? 4.899 -1.550 -19.051 1.00 88.00 95 GLU A N 1
ATOM 789 C CA . GLU A 1 95 ? 6.300 -1.950 -19.248 1.00 88.00 95 GLU A CA 1
ATOM 790 C C . GLU A 1 95 ? 7.296 -0.986 -18.580 1.00 88.00 95 GLU A C 1
ATOM 792 O O . GLU A 1 95 ? 8.353 -1.399 -18.102 1.00 88.00 95 GLU A O 1
ATOM 797 N N . GLU A 1 96 ? 6.952 0.300 -18.501 1.00 89.00 96 GLU A N 1
ATOM 798 C CA . GLU A 1 96 ? 7.877 1.348 -18.064 1.00 89.00 96 GLU A CA 1
ATOM 799 C C . GLU A 1 96 ? 7.662 1.817 -16.623 1.00 89.00 96 GLU A C 1
ATOM 801 O O . GLU A 1 96 ? 8.581 2.384 -16.022 1.00 89.00 96 GLU A O 1
ATOM 806 N N . ALA A 1 97 ? 6.461 1.613 -16.078 1.00 94.06 97 ALA A N 1
ATOM 807 C CA . ALA A 1 97 ? 6.036 2.186 -14.805 1.00 94.06 97 ALA A CA 1
ATOM 808 C C . ALA A 1 97 ? 4.905 1.400 -14.138 1.00 94.06 97 ALA A C 1
ATOM 810 O O . ALA A 1 97 ? 4.205 0.622 -14.790 1.00 94.06 97 ALA A O 1
ATOM 811 N N . TYR A 1 98 ? 4.679 1.678 -12.858 1.00 94.88 98 TYR A N 1
ATOM 812 C CA . TYR A 1 98 ? 3.530 1.210 -12.097 1.00 94.88 98 TYR A CA 1
ATOM 813 C C . TYR A 1 98 ? 2.946 2.309 -11.215 1.00 94.88 98 TYR A C 1
ATOM 815 O O . TYR A 1 98 ? 3.578 3.327 -10.923 1.00 94.88 98 TYR A O 1
ATOM 823 N N . THR A 1 99 ? 1.730 2.055 -10.752 1.00 95.12 99 THR A N 1
ATOM 824 C CA . THR A 1 99 ? 0.991 2.940 -9.867 1.00 95.12 99 THR A CA 1
ATOM 825 C C . THR A 1 99 ? 0.352 2.132 -8.747 1.00 95.12 99 THR A C 1
ATOM 827 O O . THR A 1 99 ? -0.131 1.018 -8.964 1.00 95.12 99 THR A O 1
ATOM 830 N N . PHE A 1 100 ? 0.349 2.695 -7.541 1.00 94.12 100 PHE A N 1
ATOM 831 C CA . PHE A 1 100 ? -0.504 2.228 -6.449 1.00 94.12 100 PHE A CA 1
ATOM 832 C C . PHE A 1 100 ? -1.676 3.176 -6.268 1.00 94.12 100 PHE A C 1
ATOM 834 O O . PHE A 1 100 ? -1.502 4.387 -6.377 1.00 94.12 100 PHE A O 1
ATOM 841 N N . TYR A 1 101 ? -2.828 2.621 -5.909 1.00 90.50 101 TYR A N 1
ATOM 842 C CA . TYR A 1 101 ? -4.015 3.368 -5.519 1.00 90.50 101 TYR A CA 1
ATOM 843 C C . TYR A 1 101 ? -4.532 2.799 -4.205 1.00 90.50 101 TYR A C 1
ATOM 845 O O . TYR A 1 101 ? -4.701 1.590 -4.071 1.00 90.50 101 TYR A O 1
ATOM 853 N N . TYR A 1 102 ? -4.794 3.657 -3.231 1.00 83.81 102 TYR A N 1
ATOM 854 C CA . TYR A 1 102 ? -5.345 3.239 -1.952 1.00 83.81 102 TYR A CA 1
ATOM 855 C C . TYR A 1 102 ? -6.371 4.251 -1.450 1.00 83.81 102 TYR A C 1
ATOM 857 O O . TYR A 1 102 ? -6.265 5.454 -1.681 1.00 83.81 102 TYR A O 1
ATOM 865 N N . SER A 1 103 ? -7.377 3.753 -0.737 1.00 77.75 103 SER A N 1
ATOM 866 C CA . SER A 1 103 ? -8.365 4.595 -0.065 1.00 77.75 103 SER A CA 1
ATOM 867 C C . SER A 1 103 ? -7.934 4.846 1.377 1.00 77.75 103 SER A C 1
ATOM 869 O O . SER A 1 103 ? -7.602 3.906 2.102 1.00 77.75 103 SER A O 1
ATOM 871 N N . GLU A 1 104 ? -7.966 6.104 1.813 1.00 71.44 104 GLU A N 1
ATOM 872 C CA . GLU A 1 104 ? -7.661 6.489 3.19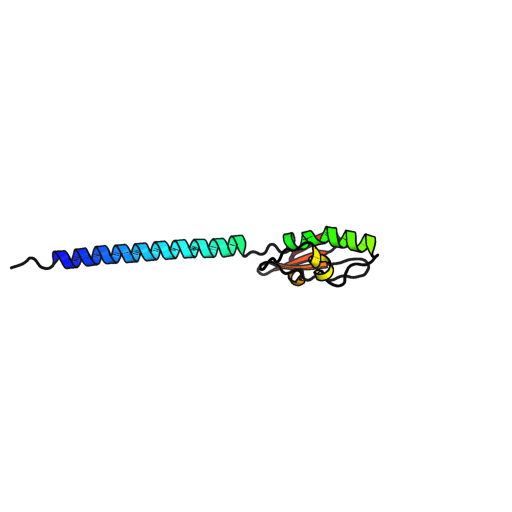2 1.00 71.44 104 GLU A CA 1
ATOM 873 C C . GLU A 1 104 ? -8.750 7.430 3.719 1.00 71.44 104 GLU A C 1
ATOM 875 O O . GLU A 1 104 ? -8.788 8.622 3.416 1.00 71.44 104 GLU A O 1
ATOM 880 N N . GLY A 1 105 ? -9.678 6.877 4.505 1.00 69.44 105 GLY A N 1
ATOM 881 C CA . GLY A 1 105 ? -10.843 7.620 4.984 1.00 69.44 105 GLY A CA 1
ATOM 882 C C . GLY A 1 105 ? -11.783 8.009 3.839 1.00 69.44 105 GLY A C 1
ATOM 883 O O . GLY A 1 105 ? -12.364 7.134 3.203 1.00 69.44 105 GLY A O 1
ATOM 884 N N . LEU A 1 106 ? -11.948 9.316 3.611 1.00 70.19 106 LEU A N 1
ATOM 885 C CA . LEU A 1 106 ? -12.794 9.883 2.548 1.00 70.19 106 LEU A CA 1
ATOM 886 C C . LEU A 1 106 ? -12.016 10.253 1.273 1.00 70.19 106 LEU A C 1
ATOM 888 O O . LEU A 1 106 ? -12.638 10.672 0.303 1.00 70.19 106 LEU A O 1
ATOM 892 N N . GLY A 1 107 ? -10.685 10.133 1.286 1.00 73.19 107 GLY A N 1
ATOM 893 C CA . GLY A 1 107 ? -9.821 10.508 0.166 1.00 73.19 107 GLY A CA 1
ATOM 894 C C . GLY A 1 107 ? -9.239 9.303 -0.564 1.00 73.19 107 GLY A C 1
ATOM 895 O O . GLY A 1 107 ? -9.237 8.171 -0.058 1.00 73.19 107 GLY A O 1
ATOM 896 N N . VAL A 1 108 ? -8.702 9.569 -1.751 1.00 83.12 108 VAL A N 1
ATOM 897 C CA . VAL A 1 108 ? -7.946 8.596 -2.545 1.00 83.12 108 VAL A CA 1
ATOM 898 C C . VAL A 1 108 ? -6.509 9.075 -2.623 1.00 83.12 108 VAL A C 1
ATOM 900 O O . VAL A 1 108 ? -6.238 10.247 -2.853 1.00 83.12 108 VAL A O 1
ATOM 903 N N . GLY A 1 109 ? -5.571 8.171 -2.384 1.00 89.69 109 GLY A N 1
ATOM 904 C CA . GLY A 1 109 ? -4.157 8.440 -2.563 1.00 89.69 109 GLY A CA 1
ATOM 905 C C . GLY A 1 109 ? -3.531 7.441 -3.511 1.00 89.69 109 GLY A C 1
ATOM 906 O O . GLY A 1 109 ? -4.076 6.367 -3.776 1.00 89.69 109 GLY A O 1
ATOM 907 N N . GLY A 1 110 ? -2.343 7.780 -3.982 1.00 92.62 110 GLY A N 1
ATOM 908 C CA . GLY A 1 110 ? -1.587 6.883 -4.827 1.00 92.62 110 GLY A CA 1
ATOM 909 C C . GLY A 1 110 ? -0.109 7.197 -4.874 1.00 92.62 110 GLY A C 1
ATOM 910 O O . GLY A 1 110 ? 0.375 8.151 -4.267 1.00 92.62 110 GLY A O 1
ATOM 911 N N . TYR A 1 111 ? 0.608 6.337 -5.581 1.00 94.75 111 TYR A N 1
ATOM 912 C CA . TYR A 1 111 ? 2.032 6.470 -5.860 1.00 94.75 111 TYR A CA 1
ATOM 913 C C . TYR A 1 111 ? 2.256 6.272 -7.345 1.00 94.75 111 TYR A C 1
ATOM 915 O O . TYR A 1 111 ? 1.794 5.265 -7.872 1.00 94.75 111 TYR A O 1
ATOM 923 N N . ASP A 1 112 ? 2.984 7.176 -7.990 1.00 94.44 112 ASP A N 1
ATOM 924 C CA . ASP A 1 112 ? 3.403 7.035 -9.384 1.00 94.44 112 ASP A CA 1
ATOM 925 C C . ASP A 1 112 ? 4.909 6.747 -9.443 1.00 94.44 112 ASP A C 1
ATOM 927 O O . ASP A 1 112 ? 5.727 7.533 -8.960 1.00 94.44 112 ASP A O 1
ATOM 931 N N . SER A 1 113 ? 5.296 5.616 -10.039 1.00 95.31 113 SER A N 1
ATOM 932 C CA . SER A 1 113 ? 6.704 5.235 -10.146 1.00 95.31 113 SER A CA 1
ATOM 933 C C . SER A 1 113 ? 7.501 6.102 -11.130 1.00 95.31 113 SER A C 1
ATOM 935 O O . SER A 1 113 ? 8.728 6.135 -11.032 1.00 95.31 113 SER A O 1
ATOM 937 N N . LYS A 1 114 ? 6.851 6.799 -12.079 1.00 93.12 114 LYS A N 1
ATOM 938 C CA . LYS A 1 114 ? 7.523 7.708 -13.026 1.00 93.12 114 LYS A CA 1
ATOM 939 C C . LYS A 1 114 ? 8.022 8.960 -12.320 1.00 93.12 114 LYS A C 1
ATOM 941 O O . LYS A 1 114 ? 9.179 9.336 -12.494 1.00 93.12 114 LYS A O 1
ATOM 946 N N . THR A 1 115 ? 7.164 9.589 -11.521 1.00 94.44 115 THR A N 1
ATOM 947 C CA . THR A 1 115 ? 7.512 10.790 -10.744 1.00 94.44 115 THR A CA 1
ATOM 948 C C . THR A 1 115 ? 8.172 10.445 -9.412 1.00 94.44 115 THR A C 1
ATOM 950 O O . THR A 1 115 ? 8.880 11.272 -8.847 1.00 94.44 115 THR A O 1
ATOM 953 N N . LYS A 1 116 ? 8.000 9.205 -8.937 1.00 92.56 116 LYS A N 1
ATOM 954 C CA . LYS A 1 116 ? 8.404 8.719 -7.609 1.00 92.56 116 LYS A CA 1
ATOM 955 C C . LYS A 1 116 ? 7.721 9.467 -6.466 1.00 92.56 116 LYS A C 1
ATOM 957 O O . LYS A 1 116 ? 8.251 9.521 -5.355 1.00 92.56 116 LYS A O 1
ATOM 962 N N . GLU A 1 117 ? 6.531 9.998 -6.719 1.00 93.25 117 GLU A N 1
ATOM 963 C CA . GLU A 1 117 ? 5.790 10.810 -5.764 1.00 93.25 117 GLU A CA 1
ATOM 964 C C . GLU A 1 117 ? 4.519 10.115 -5.285 1.00 93.25 117 GLU A C 1
ATOM 966 O O . GLU A 1 117 ? 3.859 9.369 -6.011 1.00 93.25 117 GLU A O 1
ATOM 971 N N . TRP A 1 118 ? 4.182 10.389 -4.025 1.00 90.94 118 TRP A N 1
ATOM 972 C CA . TRP A 1 118 ? 2.880 10.061 -3.467 1.00 90.94 118 TRP A CA 1
ATOM 973 C C . TRP A 1 118 ? 1.954 11.257 -3.628 1.00 90.94 118 TRP A C 1
ATOM 975 O O . TRP A 1 118 ? 2.320 12.365 -3.239 1.00 90.94 118 TRP A O 1
ATOM 985 N N . TRP A 1 119 ? 0.743 11.014 -4.104 1.00 90.38 119 TRP A N 1
ATOM 986 C CA . TRP A 1 119 ? -0.303 12.019 -4.242 1.00 90.38 119 TRP A CA 1
ATOM 987 C C . TRP A 1 119 ? -1.526 11.638 -3.404 1.00 90.38 119 TRP A C 1
ATOM 989 O O . TRP A 1 119 ? -1.692 10.484 -2.994 1.00 90.38 119 TRP A O 1
ATOM 999 N N . ARG A 1 120 ? -2.354 12.637 -3.102 1.00 86.06 120 ARG A N 1
ATOM 1000 C CA . ARG A 1 120 ? -3.629 12.480 -2.404 1.00 86.06 120 ARG A CA 1
ATOM 1001 C C . ARG A 1 120 ? -4.615 13.499 -2.969 1.00 86.06 120 ARG A C 1
ATOM 1003 O O . ARG A 1 120 ? -4.275 14.680 -3.006 1.00 86.06 120 ARG A O 1
ATOM 1010 N N . ASP A 1 121 ? -5.795 13.010 -3.324 1.00 75.00 121 ASP A N 1
ATOM 1011 C CA . ASP A 1 121 ? -6.979 13.786 -3.701 1.00 75.00 121 ASP A CA 1
ATOM 1012 C C . ASP A 1 121 ? -7.931 13.960 -2.506 1.00 75.00 121 ASP A C 1
ATOM 1014 O O . ASP A 1 121 ? -8.097 12.996 -1.710 1.00 75.00 121 ASP A O 1
#

Foldseek 3Di:
DDDDPPVVVVVVVVVVVVVVVVVVVVVVVVVVVVCCCVVVVQPPLVVVQVVCPVVQVVCCVVVLAGDQFCVVVCVPPDDPDVRDDSVQQVWHTDSVWIKTWHDGPPKIWMATRVVRDIDID

Organism: NCBI:txid269237

Radius of gyration: 27.23 Å; chains: 1; bounding box: 60×29×85 Å